Protein AF-A0A3A3GQD1-F1 (afdb_monomer)

Foldseek 3Di:
DDDDPPVVVCVLLVVQVPDFPDPDPVVLVVSVCVVCVPPPQWDWAWAQALLRDIDIDIAGHPVDDPVLCCVFQRVLRNVQRNDDPNDDDDLVNRQVSGPDPDDDDDRGSSVVVCVRVVD

Radius of gyration: 15.9 Å; Cα contacts (8 Å, |Δi|>4): 101; chains: 1; bounding box: 32×26×53 Å

Structure (mmCIF, N/CA/C/O backbone):
data_AF-A0A3A3GQD1-F1
#
_entry.id   AF-A0A3A3GQD1-F1
#
loop_
_atom_site.group_PDB
_atom_site.id
_atom_site.type_symbol
_atom_site.label_atom_id
_atom_site.label_alt_id
_atom_site.label_comp_id
_atom_site.label_asym_id
_atom_site.label_entity_id
_atom_site.label_seq_id
_atom_site.pdbx_PDB_ins_code
_atom_site.Cartn_x
_atom_site.Cartn_y
_atom_site.Cartn_z
_atom_site.occupancy
_atom_site.B_iso_or_equiv
_atom_site.auth_seq_id
_atom_site.auth_comp_id
_atom_site.auth_asym_id
_atom_site.auth_atom_id
_atom_site.pdbx_PDB_model_num
ATOM 1 N N . MET A 1 1 ? -16.736 -1.927 34.633 1.00 40.59 1 MET A N 1
ATOM 2 C CA . MET A 1 1 ? -15.267 -1.800 34.735 1.00 40.59 1 MET A CA 1
ATOM 3 C C . MET A 1 1 ? -14.718 -2.140 33.365 1.00 40.59 1 MET A C 1
ATOM 5 O O . MET A 1 1 ? -14.614 -3.311 33.033 1.00 40.59 1 MET A O 1
ATOM 9 N N . SER A 1 2 ? -14.531 -1.117 32.535 1.00 45.66 2 SER A N 1
ATOM 10 C CA . SER A 1 2 ? -14.142 -1.247 31.130 1.00 45.66 2 SER A CA 1
ATOM 11 C C . SER A 1 2 ? -12.679 -0.841 31.027 1.00 45.66 2 SER A C 1
ATOM 13 O O . SER A 1 2 ? -12.362 0.338 31.116 1.00 45.66 2 SER A O 1
ATOM 15 N N . GLY A 1 3 ? -11.794 -1.825 30.931 1.00 48.12 3 GLY A N 1
ATOM 16 C CA . GLY A 1 3 ? -10.348 -1.634 30.861 1.00 48.12 3 GLY A CA 1
ATOM 17 C C . GLY A 1 3 ? -9.754 -2.848 30.172 1.00 48.12 3 GLY A C 1
ATOM 18 O O . GLY A 1 3 ? -9.400 -3.825 30.820 1.00 48.12 3 GLY A O 1
ATOM 19 N N . THR A 1 4 ? -9.819 -2.875 28.843 1.00 54.41 4 THR A N 1
ATOM 20 C CA . THR A 1 4 ? -9.299 -4.014 28.058 1.00 54.41 4 THR A CA 1
ATOM 21 C C . THR A 1 4 ? -8.763 -3.599 26.683 1.00 54.41 4 THR A C 1
ATOM 23 O O . THR A 1 4 ? -8.168 -4.419 25.992 1.00 54.41 4 THR A O 1
ATOM 26 N N . GLY A 1 5 ? -8.936 -2.331 26.283 1.00 45.25 5 GLY A N 1
ATOM 27 C CA . GLY A 1 5 ? -8.396 -1.795 25.026 1.00 45.25 5 GLY A CA 1
ATOM 28 C C . GLY A 1 5 ? -6.967 -1.253 25.147 1.00 45.25 5 GLY A C 1
ATOM 29 O O . GLY A 1 5 ? -6.135 -1.557 24.298 1.00 45.25 5 GLY A O 1
ATOM 30 N N . GLY A 1 6 ? -6.666 -0.510 26.223 1.00 47.41 6 GLY A N 1
ATOM 31 C CA . GLY A 1 6 ? -5.379 0.183 26.414 1.00 47.41 6 GLY A CA 1
ATOM 32 C C . GLY A 1 6 ? -4.182 -0.757 26.589 1.00 47.41 6 GLY A C 1
ATOM 33 O O . GLY A 1 6 ? -3.237 -0.690 25.810 1.00 47.41 6 GLY A O 1
ATOM 34 N N . ASP A 1 7 ? -4.271 -1.717 27.515 1.00 52.06 7 ASP A N 1
ATOM 35 C CA . ASP A 1 7 ? -3.200 -2.693 27.794 1.00 52.06 7 ASP A CA 1
ATOM 36 C C . ASP A 1 7 ? -2.815 -3.567 26.594 1.00 52.06 7 ASP A C 1
ATOM 38 O O . ASP A 1 7 ? -1.701 -4.092 26.516 1.00 52.06 7 ASP A O 1
ATOM 42 N N . ARG A 1 8 ? -3.751 -3.782 25.664 1.00 52.66 8 ARG A N 1
ATOM 43 C CA . ARG A 1 8 ? -3.506 -4.593 24.472 1.00 52.66 8 ARG A CA 1
ATOM 44 C C . ARG A 1 8 ? -2.817 -3.775 23.391 1.00 52.66 8 ARG A C 1
ATOM 46 O O . ARG A 1 8 ? -1.907 -4.295 22.756 1.00 52.66 8 ARG A O 1
ATOM 53 N N . LEU A 1 9 ? -3.212 -2.514 23.220 1.00 47.50 9 LEU A N 1
ATOM 54 C CA . LEU A 1 9 ? -2.531 -1.604 22.310 1.00 47.50 9 LEU A CA 1
ATOM 55 C C . LEU A 1 9 ? -1.096 -1.348 22.783 1.00 47.50 9 LEU A C 1
ATOM 57 O O . LEU A 1 9 ? -0.195 -1.476 21.972 1.00 47.50 9 LEU A O 1
ATOM 61 N N . GLU A 1 10 ? -0.854 -1.144 24.083 1.00 56.69 10 GLU A N 1
ATOM 62 C CA . GLU A 1 10 ? 0.507 -1.022 24.639 1.00 56.69 10 GLU A CA 1
ATOM 63 C C . GLU A 1 10 ? 1.357 -2.295 24.488 1.00 56.69 10 GLU A C 1
ATOM 65 O O . GLU A 1 10 ? 2.566 -2.222 24.277 1.00 56.69 10 GLU A O 1
ATOM 70 N N . GLN A 1 11 ? 0.751 -3.486 24.542 1.00 56.81 11 GLN A N 1
ATOM 71 C CA . GLN A 1 11 ? 1.467 -4.739 24.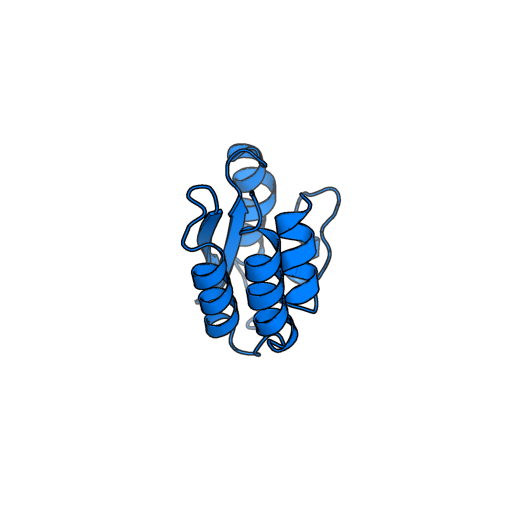266 1.00 56.81 11 GLN A CA 1
ATOM 72 C C . GLN A 1 11 ? 1.776 -4.938 22.777 1.00 56.81 11 GLN A C 1
ATOM 74 O O . GLN A 1 11 ? 2.824 -5.494 22.436 1.00 56.81 11 GLN A O 1
ATOM 79 N N . LEU A 1 12 ? 0.878 -4.503 21.891 1.00 52.19 12 LEU A N 1
ATOM 80 C CA . LEU A 1 12 ? 1.063 -4.574 20.442 1.00 52.19 12 LEU A CA 1
ATOM 81 C C . LEU A 1 12 ? 2.082 -3.526 19.974 1.00 52.19 12 LEU A C 1
ATOM 83 O O . LEU A 1 12 ? 3.007 -3.881 19.248 1.00 52.19 12 LEU A O 1
ATOM 87 N N . THR A 1 13 ? 1.999 -2.288 20.470 1.00 53.31 13 THR A N 1
ATOM 88 C CA . THR A 1 13 ? 2.989 -1.229 20.220 1.00 53.31 13 THR A CA 1
ATOM 89 C C . THR A 1 13 ? 4.317 -1.537 20.900 1.00 53.31 13 THR A C 1
ATOM 91 O O . THR A 1 13 ? 5.362 -1.292 20.318 1.00 53.31 13 THR A O 1
ATOM 94 N N . GLY A 1 14 ? 4.330 -2.179 22.071 1.00 54.75 14 GLY A N 1
ATOM 95 C CA . GLY A 1 14 ? 5.558 -2.652 22.718 1.00 54.75 14 GLY A CA 1
ATOM 96 C C . GLY A 1 14 ? 6.294 -3.735 21.918 1.00 54.75 14 GLY A C 1
ATOM 97 O O . GLY A 1 14 ? 7.525 -3.780 21.925 1.00 54.75 14 GLY A O 1
ATOM 98 N N . ARG A 1 15 ? 5.559 -4.589 21.189 1.00 47.56 15 ARG A N 1
ATOM 99 C CA . ARG A 1 15 ? 6.140 -5.539 20.224 1.00 47.56 15 ARG A CA 1
ATOM 100 C C . ARG A 1 15 ? 6.547 -4.852 18.920 1.00 47.56 15 ARG A C 1
ATOM 102 O O . ARG A 1 15 ? 7.635 -5.135 18.432 1.00 47.56 15 ARG A O 1
ATOM 109 N N . ALA A 1 16 ? 5.736 -3.930 18.405 1.00 48.38 16 ALA A N 1
ATOM 110 C CA . ALA A 1 16 ? 6.022 -3.183 17.181 1.00 48.38 16 ALA A CA 1
ATOM 111 C C . ALA A 1 16 ? 7.198 -2.198 17.321 1.00 48.38 16 ALA A C 1
ATOM 113 O O . ALA A 1 16 ? 8.004 -2.089 16.403 1.00 48.38 16 ALA A O 1
ATOM 114 N N . LYS A 1 17 ? 7.396 -1.588 18.500 1.00 48.16 17 LYS A N 1
ATOM 115 C CA . LYS A 1 17 ? 8.542 -0.717 18.836 1.00 48.16 17 LYS A CA 1
ATOM 116 C C . LYS A 1 17 ? 9.901 -1.398 18.732 1.00 48.16 17 LYS A C 1
ATOM 118 O O . LYS A 1 17 ? 10.928 -0.726 18.755 1.00 48.16 17 LYS A O 1
ATOM 123 N N . LYS A 1 18 ? 9.928 -2.729 18.650 1.00 47.44 18 LYS A N 1
ATOM 124 C CA . LYS A 1 18 ? 11.155 -3.518 18.504 1.00 47.44 18 LYS A CA 1
ATOM 125 C C . LYS A 1 18 ? 11.373 -4.044 17.083 1.00 47.44 18 LYS A C 1
ATOM 127 O O . LYS A 1 18 ? 12.389 -4.686 16.837 1.00 47.44 18 LYS A O 1
ATOM 132 N N . VAL A 1 19 ? 10.437 -3.780 16.174 1.00 51.62 19 VAL A N 1
ATOM 133 C CA . VAL A 1 19 ? 10.493 -4.197 14.774 1.00 51.62 19 VAL A CA 1
ATOM 134 C C . VAL A 1 19 ? 11.072 -3.031 13.983 1.00 51.62 19 VAL A C 1
ATOM 136 O O . VAL A 1 19 ? 10.361 -2.111 13.581 1.00 51.62 19 VAL A O 1
ATOM 139 N N . GLN A 1 20 ? 12.390 -3.044 13.791 1.00 56.16 20 GLN A N 1
ATOM 140 C CA . GLN A 1 20 ? 12.958 -2.320 12.657 1.00 56.16 20 GLN A CA 1
ATOM 141 C C . GLN A 1 20 ? 12.383 -2.950 11.387 1.00 56.16 20 GLN A C 1
ATOM 143 O O . GLN A 1 20 ? 12.201 -4.168 11.357 1.00 56.16 20 GLN A O 1
ATOM 148 N N . TRP A 1 21 ? 12.068 -2.140 10.373 1.00 58.88 21 TRP A N 1
ATOM 149 C CA . TRP A 1 21 ? 11.730 -2.673 9.056 1.00 58.88 21 TRP A CA 1
ATOM 150 C C . TRP A 1 21 ? 12.853 -3.625 8.654 1.00 58.88 21 TRP A C 1
ATOM 152 O O . TRP A 1 21 ? 14.002 -3.214 8.504 1.00 58.88 21 TRP A O 1
ATOM 162 N N . SER A 1 22 ? 12.545 -4.914 8.582 1.00 54.81 22 SER A N 1
ATOM 163 C CA . SER A 1 22 ? 13.483 -5.895 8.071 1.00 54.81 22 SER A CA 1
ATOM 164 C C . SER A 1 22 ? 13.687 -5.610 6.587 1.00 54.81 22 SER A C 1
ATOM 166 O O . SER A 1 22 ? 12.714 -5.346 5.879 1.00 54.81 22 SER A O 1
ATOM 168 N N . ASP A 1 23 ? 14.917 -5.747 6.087 1.00 56.44 23 ASP A N 1
ATOM 169 C CA . ASP A 1 23 ? 15.206 -5.651 4.645 1.00 56.44 23 ASP A CA 1
ATOM 170 C C . ASP A 1 23 ? 14.355 -6.643 3.817 1.00 56.44 23 ASP A C 1
ATOM 172 O O . ASP A 1 23 ? 14.145 -6.468 2.618 1.00 56.44 23 ASP A O 1
ATOM 176 N N . ALA A 1 24 ? 13.817 -7.683 4.466 1.00 56.16 24 ALA A N 1
ATOM 177 C CA . ALA A 1 24 ? 12.817 -8.579 3.909 1.00 56.16 24 ALA A CA 1
ATOM 178 C C . ALA A 1 24 ? 11.391 -8.033 4.121 1.00 56.16 24 ALA A C 1
ATOM 180 O O . ALA A 1 24 ? 10.823 -8.146 5.208 1.00 56.16 24 ALA A O 1
ATOM 181 N N . CYS A 1 25 ? 10.774 -7.529 3.047 1.00 61.59 25 CYS A N 1
ATOM 182 C CA . CYS A 1 25 ? 9.371 -7.083 2.991 1.00 61.59 25 CYS A CA 1
ATOM 183 C C . CYS A 1 25 ? 8.380 -8.100 3.614 1.00 61.59 25 CYS A C 1
ATOM 185 O O . CYS A 1 25 ? 7.396 -7.732 4.256 1.00 61.59 25 CYS A O 1
ATOM 187 N N . THR A 1 26 ? 8.670 -9.400 3.498 1.00 65.38 26 THR A N 1
ATOM 188 C CA . THR A 1 26 ? 7.806 -10.495 3.965 1.00 65.38 26 THR A CA 1
ATOM 189 C C . THR A 1 26 ? 7.582 -10.523 5.482 1.00 65.38 26 THR A C 1
ATOM 191 O O . THR A 1 26 ? 6.481 -10.861 5.922 1.00 65.38 26 THR A O 1
ATOM 194 N N . GLU A 1 27 ? 8.583 -10.174 6.293 1.00 74.19 27 GLU A N 1
ATOM 195 C CA . GLU A 1 27 ? 8.463 -10.218 7.759 1.00 74.19 27 GLU A CA 1
ATOM 196 C C . GLU A 1 27 ? 7.624 -9.040 8.280 1.00 74.19 27 GLU A C 1
ATOM 198 O O . GLU A 1 27 ? 6.689 -9.251 9.057 1.00 74.19 27 GLU A O 1
ATOM 203 N N . SER A 1 28 ? 7.843 -7.832 7.751 1.00 76.50 28 SER A N 1
ATOM 204 C CA . SER A 1 28 ? 7.023 -6.647 8.045 1.00 76.50 28 SER A CA 1
ATOM 205 C C . SER A 1 28 ? 5.539 -6.872 7.731 1.00 76.50 28 SER A C 1
ATOM 207 O O . SER A 1 28 ? 4.674 -6.582 8.560 1.00 76.50 28 SER A O 1
ATOM 209 N N . ILE A 1 29 ? 5.223 -7.463 6.572 1.00 80.56 29 ILE A N 1
ATOM 210 C CA . ILE A 1 29 ? 3.836 -7.782 6.201 1.00 80.56 29 ILE A CA 1
ATOM 211 C C . ILE A 1 29 ? 3.237 -8.856 7.113 1.00 80.56 29 ILE A C 1
ATOM 213 O O . ILE A 1 29 ? 2.058 -8.773 7.459 1.00 80.56 29 ILE A O 1
ATOM 217 N N . HIS A 1 30 ? 4.017 -9.858 7.532 1.00 82.00 30 HIS A N 1
ATOM 218 C CA . HIS A 1 30 ? 3.526 -10.877 8.461 1.00 82.00 30 HIS A CA 1
ATOM 219 C C . HIS A 1 30 ? 3.129 -10.267 9.811 1.00 82.00 30 HIS A C 1
ATOM 221 O O . HIS A 1 30 ? 2.069 -10.592 10.347 1.00 82.00 30 HIS A O 1
ATOM 227 N N . ILE A 1 31 ? 3.943 -9.345 10.327 1.00 80.50 31 ILE A N 1
ATOM 228 C CA . ILE A 1 31 ? 3.671 -8.633 11.578 1.00 80.50 31 ILE A CA 1
ATOM 229 C C . ILE A 1 31 ? 2.401 -7.793 11.444 1.00 80.50 31 ILE A C 1
ATOM 231 O O . ILE A 1 31 ? 1.503 -7.929 12.272 1.00 80.50 31 ILE A O 1
ATOM 235 N N . LEU A 1 32 ? 2.268 -7.003 10.374 1.00 81.31 32 LEU A N 1
ATOM 236 C CA . LEU A 1 32 ? 1.057 -6.214 10.129 1.00 81.31 32 LEU A CA 1
ATOM 237 C C . LEU A 1 32 ? -0.194 -7.101 10.039 1.00 81.31 32 LEU A C 1
ATOM 239 O O . LEU A 1 32 ? -1.199 -6.810 10.685 1.00 81.31 32 LEU A O 1
ATOM 243 N N . LYS A 1 33 ? -0.129 -8.234 9.330 1.00 84.19 33 LYS A N 1
ATOM 244 C CA . LYS A 1 33 ? -1.245 -9.193 9.257 1.00 84.19 33 LYS A CA 1
ATOM 245 C C . LYS A 1 33 ? -1.640 -9.753 10.625 1.00 84.19 33 LYS A C 1
ATOM 247 O O . LYS A 1 33 ? -2.826 -9.942 10.873 1.00 84.19 33 LYS A O 1
ATOM 2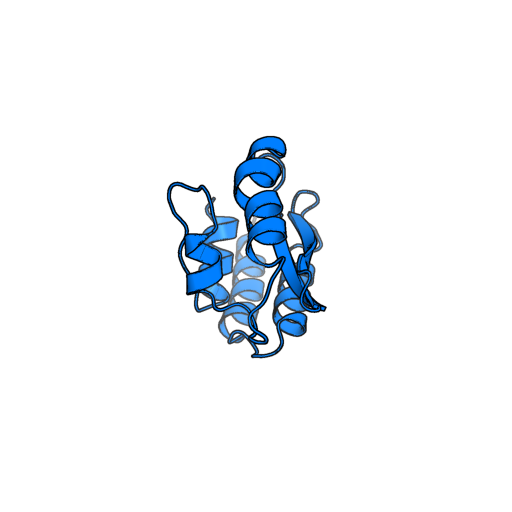52 N N . GLN A 1 34 ? -0.680 -10.007 11.517 1.00 83.88 34 GLN A N 1
ATOM 253 C CA . GLN A 1 34 ? -0.983 -10.437 12.887 1.00 83.88 34 GLN A CA 1
ATOM 254 C C . GLN A 1 34 ? -1.607 -9.317 13.727 1.00 83.88 34 GLN A C 1
ATOM 256 O O . GLN A 1 34 ? -2.517 -9.573 14.513 1.00 83.88 34 GLN A O 1
ATOM 261 N N . LEU A 1 35 ? -1.136 -8.078 13.567 1.00 81.12 35 LEU A N 1
ATOM 262 C CA . LEU A 1 35 ? -1.670 -6.925 14.296 1.00 81.12 35 LEU A CA 1
ATOM 263 C C . LEU A 1 35 ? -3.127 -6.640 13.912 1.00 81.12 35 LEU A C 1
ATOM 265 O O . LEU A 1 35 ? -3.959 -6.411 14.790 1.00 81.12 35 LEU A O 1
ATOM 269 N N . PHE A 1 36 ? -3.442 -6.731 12.621 1.00 83.12 36 PHE A N 1
ATOM 270 C CA . PHE A 1 36 ? -4.774 -6.478 12.075 1.00 83.12 36 PHE A CA 1
ATOM 271 C C . PHE A 1 36 ? -5.631 -7.747 11.922 1.00 83.12 36 PHE A C 1
ATOM 273 O O . PHE A 1 36 ? -6.690 -7.691 11.308 1.00 83.12 36 PHE A O 1
ATOM 280 N N . GLU A 1 37 ? -5.250 -8.883 12.529 1.00 83.19 37 GLU A N 1
ATOM 281 C CA . GLU A 1 37 ? -5.951 -10.177 12.373 1.00 83.19 37 GLU A CA 1
ATOM 282 C C . GLU A 1 37 ? -7.456 -10.117 12.720 1.00 83.19 37 GLU A C 1
ATOM 284 O O . GLU A 1 37 ? -8.243 -10.943 12.263 1.00 83.19 37 GLU A O 1
ATOM 289 N N . ARG A 1 38 ? -7.849 -9.172 13.589 1.00 79.25 38 ARG A N 1
ATOM 290 C CA . ARG A 1 38 ? -9.231 -8.989 14.070 1.00 79.25 38 ARG A CA 1
ATOM 291 C C . ARG A 1 38 ? -9.938 -7.793 13.441 1.00 79.25 38 ARG A C 1
ATOM 293 O O . ARG A 1 38 ? -11.075 -7.518 13.814 1.00 79.25 38 ARG A O 1
ATOM 300 N N . CYS A 1 39 ? -9.270 -7.080 12.543 1.00 79.94 39 CYS A N 1
ATOM 301 C CA . CYS A 1 39 ? -9.831 -5.964 11.802 1.00 79.94 39 CYS A CA 1
ATOM 302 C C . CYS A 1 39 ? -10.352 -6.514 10.474 1.00 79.94 39 CYS A C 1
ATOM 304 O O . CYS A 1 39 ? -9.564 -6.818 9.584 1.00 79.94 39 CYS A O 1
ATOM 306 N N . SER A 1 40 ? -11.674 -6.666 10.349 1.00 80.06 40 SER A N 1
ATOM 307 C CA . SER A 1 40 ? -12.318 -7.093 9.095 1.00 80.06 40 SER A CA 1
ATOM 308 C C . SER A 1 40 ? -12.078 -6.121 7.948 1.00 80.06 40 SER A C 1
ATOM 310 O O . SER A 1 40 ? -12.148 -6.514 6.789 1.00 80.06 40 SER A O 1
ATOM 312 N N . ASP A 1 41 ? -11.778 -4.876 8.301 1.00 82.56 41 ASP A N 1
ATOM 313 C CA . ASP A 1 41 ? -11.724 -3.763 7.370 1.00 82.56 41 ASP A CA 1
ATOM 314 C C . ASP A 1 41 ? -10.279 -3.512 6.910 1.00 82.56 41 ASP A C 1
ATOM 316 O O . ASP A 1 41 ? -10.044 -2.639 6.095 1.00 82.56 41 ASP A O 1
ATOM 320 N N . ALA A 1 42 ? -9.285 -4.263 7.405 1.00 84.94 42 ALA A N 1
ATOM 321 C CA . ALA A 1 42 ? -7.896 -4.137 6.968 1.00 84.94 42 ALA A CA 1
ATOM 322 C C . ALA A 1 42 ? -7.605 -5.063 5.776 1.00 84.94 42 ALA A C 1
ATOM 324 O O . ALA A 1 42 ? -7.605 -6.291 5.903 1.00 84.94 42 ALA A O 1
ATOM 325 N N . PHE A 1 43 ? -7.290 -4.476 4.625 1.00 85.12 43 PHE A N 1
ATOM 326 C CA . PHE A 1 43 ? -7.002 -5.191 3.387 1.00 85.12 43 PHE A CA 1
ATOM 327 C C . PHE A 1 43 ? -5.508 -5.193 3.074 1.00 85.12 43 PHE A C 1
ATOM 329 O O . PHE A 1 43 ? -4.821 -4.180 3.181 1.00 85.12 43 PHE A O 1
ATOM 336 N N . PHE A 1 44 ? -5.013 -6.358 2.651 1.00 87.94 44 PHE A N 1
ATOM 337 C CA . PHE A 1 44 ? -3.631 -6.582 2.232 1.00 87.94 44 PHE A CA 1
ATOM 338 C C . PHE A 1 44 ? -3.638 -7.092 0.794 1.00 87.94 44 PHE A C 1
ATOM 340 O O . PHE A 1 44 ? -3.836 -8.287 0.561 1.00 87.94 44 PHE A O 1
ATOM 347 N N . SER A 1 45 ? -3.431 -6.194 -0.164 1.00 84.94 45 SER A N 1
ATOM 348 C CA . SER A 1 45 ? -3.454 -6.522 -1.587 1.00 84.94 45 SER A CA 1
ATOM 349 C C . SER A 1 45 ? -2.030 -6.619 -2.134 1.00 84.94 45 SER A C 1
ATOM 351 O O . SER A 1 45 ? -1.341 -5.598 -2.194 1.00 84.94 45 SER A O 1
ATOM 353 N N . PRO A 1 46 ? -1.553 -7.809 -2.540 1.00 84.50 46 PRO A N 1
ATOM 354 C CA . PRO A 1 46 ? -0.280 -7.911 -3.238 1.00 84.50 46 PRO A CA 1
ATOM 355 C C . PRO A 1 46 ? -0.374 -7.196 -4.591 1.00 84.50 46 PRO A C 1
ATOM 357 O O . PRO A 1 46 ? -1.382 -7.290 -5.293 1.00 84.50 46 PRO A O 1
ATOM 360 N N . ILE A 1 47 ? 0.687 -6.487 -4.954 1.00 81.94 47 ILE A N 1
ATOM 361 C CA . ILE A 1 47 ? 0.861 -5.829 -6.244 1.00 81.94 47 ILE A CA 1
ATOM 362 C C . ILE A 1 47 ? 2.122 -6.418 -6.859 1.00 81.94 47 ILE A C 1
ATOM 364 O O . ILE A 1 47 ? 3.220 -6.241 -6.334 1.00 81.94 47 ILE A O 1
ATOM 368 N N . ALA A 1 48 ? 1.954 -7.125 -7.970 1.00 78.75 48 ALA A N 1
ATOM 369 C CA . ALA A 1 48 ? 3.074 -7.598 -8.764 1.00 78.75 48 ALA A CA 1
ATOM 370 C C . ALA A 1 48 ? 3.495 -6.497 -9.739 1.00 78.75 48 ALA A C 1
ATOM 372 O O . ALA A 1 48 ? 2.694 -6.038 -10.560 1.00 78.75 48 ALA A O 1
ATOM 373 N N . PHE A 1 49 ? 4.756 -6.090 -9.666 1.00 75.94 49 PHE A N 1
ATOM 374 C CA . PHE A 1 49 ? 5.363 -5.244 -10.681 1.00 75.94 49 PHE A CA 1
ATOM 375 C C . PHE A 1 49 ? 5.815 -6.105 -11.868 1.00 75.94 49 PHE A C 1
ATOM 377 O O . PHE A 1 49 ? 6.109 -7.293 -11.726 1.00 75.94 49 PHE A O 1
ATOM 384 N N . GLN A 1 50 ? 5.884 -5.529 -13.072 1.00 69.62 50 GLN A N 1
ATOM 385 C CA . GLN A 1 50 ? 6.227 -6.318 -14.267 1.00 69.62 50 GLN A CA 1
ATOM 386 C C . GLN A 1 50 ? 7.690 -6.782 -14.297 1.00 69.62 50 GLN A C 1
ATOM 388 O O . GLN A 1 50 ? 8.022 -7.710 -15.031 1.00 69.62 50 GLN A O 1
ATOM 393 N N . ASN A 1 51 ? 8.559 -6.187 -13.477 1.00 70.75 51 ASN A N 1
ATOM 394 C CA . ASN A 1 51 ? 9.947 -6.615 -13.299 1.00 70.75 51 ASN A CA 1
ATOM 395 C C . ASN A 1 51 ? 10.112 -7.824 -12.355 1.00 70.75 51 ASN A C 1
ATOM 397 O O . ASN A 1 51 ? 11.242 -8.239 -12.114 1.00 70.75 51 ASN A O 1
ATOM 401 N N . GLY A 1 52 ? 9.014 -8.388 -11.838 1.00 73.69 52 GLY A N 1
ATOM 402 C CA . GLY A 1 52 ? 9.028 -9.535 -10.929 1.00 73.69 52 GLY A CA 1
ATOM 403 C C . GLY A 1 52 ? 9.191 -9.173 -9.452 1.00 73.69 52 GLY A C 1
ATOM 404 O O . GLY A 1 52 ? 9.156 -10.070 -8.615 1.00 73.69 52 GLY A O 1
ATOM 405 N N . GLU A 1 53 ? 9.338 -7.887 -9.128 1.00 77.00 53 GLU A N 1
ATOM 406 C CA . GLU A 1 53 ? 9.297 -7.406 -7.748 1.00 77.00 53 GLU A CA 1
ATOM 407 C C . GLU A 1 53 ? 7.847 -7.365 -7.241 1.00 77.00 53 GLU A C 1
ATOM 409 O O . GLU A 1 53 ? 6.902 -7.134 -8.002 1.00 77.00 53 GLU A O 1
ATOM 414 N N . GLU A 1 54 ? 7.667 -7.562 -5.937 1.00 77.75 54 GLU A N 1
ATOM 415 C CA . GLU A 1 54 ? 6.354 -7.565 -5.294 1.00 77.75 54 GLU A CA 1
ATOM 416 C C . GLU A 1 54 ? 6.258 -6.452 -4.249 1.00 77.75 54 GLU A C 1
ATOM 418 O O . GLU A 1 54 ? 7.152 -6.254 -3.425 1.00 77.75 54 GLU A O 1
ATOM 423 N N . ALA A 1 55 ? 5.125 -5.758 -4.244 1.00 81.38 55 ALA A N 1
ATOM 424 C CA . ALA A 1 55 ? 4.714 -4.870 -3.168 1.00 81.38 55 ALA A CA 1
ATOM 425 C C . ALA A 1 55 ? 3.419 -5.375 -2.530 1.00 81.38 55 ALA A C 1
ATOM 427 O O . ALA A 1 55 ? 2.718 -6.230 -3.066 1.00 81.38 55 ALA A O 1
ATOM 428 N N . THR A 1 56 ? 3.079 -4.845 -1.360 1.00 85.94 56 THR A N 1
ATOM 429 C CA . THR A 1 56 ? 1.771 -5.070 -0.740 1.00 85.94 56 THR A CA 1
ATOM 430 C C . THR A 1 56 ? 1.166 -3.724 -0.388 1.00 85.94 56 THR A C 1
ATOM 432 O O . THR A 1 56 ? 1.741 -2.973 0.395 1.00 85.94 56 THR A O 1
ATOM 435 N N . LEU A 1 57 ? 0.003 -3.435 -0.962 1.00 85.44 57 LEU A N 1
ATOM 436 C CA . LEU A 1 57 ? -0.823 -2.306 -0.569 1.00 85.44 57 LEU A CA 1
ATOM 437 C C . LEU A 1 57 ? -1.630 -2.698 0.667 1.00 85.44 57 LEU A C 1
ATOM 439 O O . LEU A 1 57 ? -2.334 -3.711 0.659 1.00 85.44 57 LEU A O 1
ATOM 443 N N . VAL A 1 58 ? -1.507 -1.897 1.721 1.00 85.75 58 VAL A N 1
ATOM 444 C CA . VAL A 1 58 ? -2.236 -2.073 2.978 1.00 85.75 58 VAL A CA 1
ATOM 445 C C . VAL A 1 58 ? -3.139 -0.865 3.173 1.00 85.75 58 VAL A C 1
ATOM 447 O O . VAL A 1 58 ? -2.652 0.263 3.146 1.00 85.75 58 VAL A O 1
ATOM 450 N N . TYR A 1 59 ? -4.439 -1.090 3.342 1.00 83.38 59 TYR A N 1
ATOM 451 C CA . TYR A 1 59 ? -5.415 -0.021 3.566 1.00 83.38 59 TYR A CA 1
ATOM 452 C C . TYR A 1 59 ? -6.573 -0.499 4.443 1.00 83.38 59 TYR A C 1
ATOM 454 O O . TYR A 1 59 ? -6.775 -1.701 4.619 1.00 83.38 59 TYR A O 1
ATOM 462 N N . ILE A 1 60 ? -7.320 0.456 4.997 1.00 82.38 60 ILE A N 1
ATOM 463 C CA . ILE A 1 60 ? -8.553 0.201 5.744 1.00 82.38 60 ILE A CA 1
ATOM 464 C C . ILE A 1 60 ? -9.747 0.562 4.847 1.00 82.38 60 ILE A C 1
ATOM 466 O O . ILE A 1 60 ? -9.817 1.680 4.327 1.00 82.38 60 ILE A O 1
ATOM 470 N N . ASP A 1 61 ? -10.649 -0.395 4.644 1.00 76.12 61 ASP A N 1
ATOM 471 C CA . ASP A 1 61 ? -11.908 -0.249 3.915 1.00 76.12 61 ASP A CA 1
ATOM 472 C C . ASP A 1 61 ? -12.841 0.731 4.637 1.00 76.12 61 ASP A C 1
ATOM 474 O O . ASP A 1 61 ? -12.856 0.836 5.864 1.00 76.12 61 ASP A O 1
ATOM 478 N N . GLY A 1 62 ? -13.581 1.515 3.860 1.00 75.25 62 GLY A N 1
ATOM 479 C CA . GLY A 1 62 ? -14.429 2.594 4.363 1.00 75.25 62 GLY A CA 1
ATOM 480 C C . GLY A 1 62 ? -13.700 3.895 4.731 1.00 75.25 62 GLY A C 1
ATOM 481 O O . GLY A 1 62 ? -14.375 4.905 4.928 1.00 75.25 62 GLY A O 1
ATOM 482 N N . LEU A 1 63 ? -12.358 3.918 4.776 1.00 76.38 63 LEU A N 1
ATOM 483 C CA . LEU A 1 63 ? -11.570 5.161 4.897 1.00 76.38 63 LEU A CA 1
ATOM 484 C C . LEU A 1 63 ? -11.119 5.724 3.544 1.00 76.38 63 LEU A C 1
ATOM 486 O O . LEU A 1 63 ? -10.734 6.888 3.457 1.00 76.38 63 LEU A O 1
ATOM 490 N N . ASN A 1 64 ? -11.171 4.911 2.489 1.00 72.62 64 ASN A N 1
ATOM 491 C CA . ASN A 1 64 ? -10.732 5.275 1.148 1.00 72.62 64 ASN A CA 1
ATOM 492 C C . ASN A 1 64 ? -11.817 4.926 0.124 1.00 72.62 64 ASN A C 1
ATOM 494 O O . ASN A 1 64 ? -12.589 3.994 0.320 1.00 72.62 64 ASN A O 1
ATOM 498 N N . ASP A 1 65 ? -11.874 5.682 -0.971 1.00 80.19 65 ASP A N 1
ATOM 499 C CA . ASP A 1 65 ? -12.695 5.331 -2.130 1.00 80.19 65 ASP A CA 1
ATOM 500 C C . ASP A 1 65 ? -11.919 4.331 -3.001 1.00 80.19 65 ASP A C 1
ATOM 502 O O . ASP A 1 65 ? -10.849 4.661 -3.516 1.00 80.19 65 ASP A O 1
ATOM 506 N N . ASP A 1 66 ? -12.442 3.111 -3.157 1.00 79.12 66 ASP A N 1
ATOM 507 C CA . ASP A 1 66 ? -11.771 2.016 -3.880 1.00 79.12 66 ASP A CA 1
ATOM 508 C C . ASP A 1 66 ? -11.375 2.401 -5.308 1.00 79.1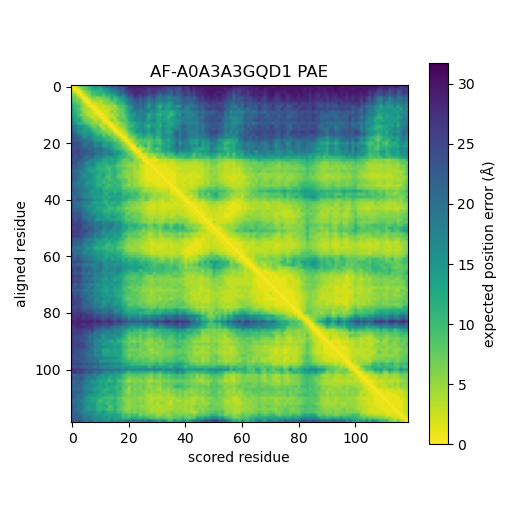2 66 ASP A C 1
ATOM 510 O O . ASP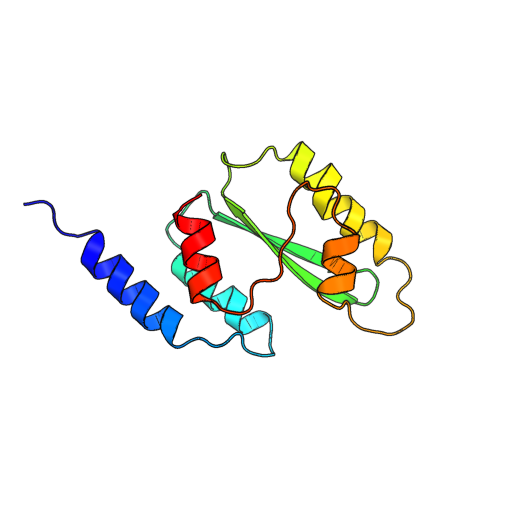 A 1 66 ? -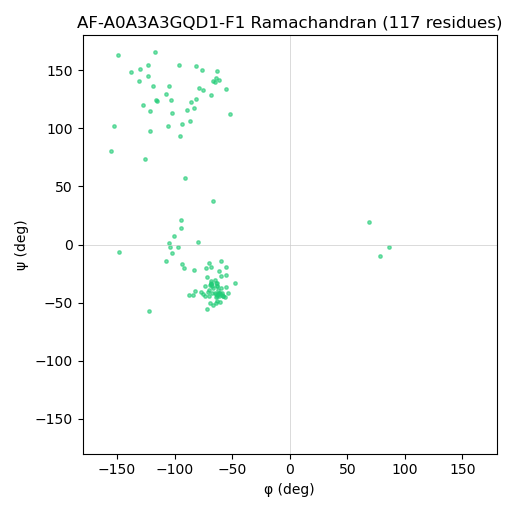10.319 2.007 -5.808 1.00 79.12 66 ASP A O 1
ATOM 514 N N . LYS A 1 67 ? -12.221 3.194 -5.973 1.00 81.75 67 LYS A N 1
ATOM 515 C CA . LYS A 1 67 ? -11.975 3.644 -7.341 1.00 81.75 67 LYS A CA 1
ATOM 516 C C . LYS A 1 67 ? -10.823 4.647 -7.383 1.00 81.75 67 LYS A C 1
ATOM 518 O O . LYS A 1 67 ? -9.943 4.521 -8.228 1.00 81.75 67 LYS A O 1
ATOM 523 N N . SER A 1 68 ? -10.800 5.595 -6.454 1.00 82.75 68 SER A N 1
ATOM 524 C CA . SER A 1 68 ? -9.693 6.531 -6.266 1.00 82.75 68 SER A CA 1
ATOM 525 C C . SER A 1 68 ? -8.380 5.795 -5.974 1.00 82.75 68 SER A C 1
ATOM 527 O O . SER A 1 68 ? -7.345 6.124 -6.551 1.00 82.75 68 SER A O 1
ATOM 529 N N . LEU A 1 69 ? -8.415 4.754 -5.136 1.00 82.75 69 LEU A N 1
ATOM 530 C CA . LEU A 1 69 ? -7.241 3.936 -4.829 1.00 82.75 69 LEU A CA 1
ATOM 531 C C . LEU A 1 69 ? -6.709 3.216 -6.079 1.00 82.75 69 LEU A C 1
ATOM 533 O O . LEU A 1 69 ? -5.502 3.228 -6.334 1.00 82.75 69 LEU A O 1
ATOM 537 N N . ASP A 1 70 ? -7.594 2.632 -6.889 1.00 82.88 70 ASP A N 1
ATOM 538 C CA . ASP A 1 70 ? -7.192 2.000 -8.146 1.00 82.88 70 ASP A CA 1
ATOM 539 C C . ASP A 1 70 ? -6.613 3.026 -9.136 1.00 82.88 70 ASP A C 1
ATOM 541 O O . ASP A 1 70 ? -5.498 2.850 -9.628 1.00 82.88 70 ASP A O 1
ATOM 545 N N . GLU A 1 71 ? -7.313 4.138 -9.371 1.00 86.00 71 GLU A N 1
ATOM 546 C CA . GLU A 1 71 ? -6.951 5.146 -10.378 1.00 86.00 71 GLU A CA 1
ATOM 547 C C . GLU A 1 71 ? -5.685 5.944 -10.019 1.00 86.00 71 GLU A C 1
ATOM 549 O O . GLU A 1 71 ? -4.904 6.295 -10.909 1.00 86.00 71 GLU A O 1
ATOM 554 N N . HIS A 1 72 ? -5.452 6.224 -8.734 1.00 86.38 72 HIS A N 1
ATOM 555 C CA . HIS A 1 72 ? -4.385 7.127 -8.288 1.00 86.38 72 HIS A CA 1
ATOM 556 C C . HIS A 1 72 ? -3.194 6.436 -7.618 1.00 86.38 72 HIS A C 1
ATOM 558 O O . HIS A 1 72 ? -2.139 7.065 -7.484 1.00 86.38 72 HIS A O 1
ATOM 564 N N . VAL A 1 73 ? -3.328 5.164 -7.226 1.00 84.62 73 VAL A N 1
ATOM 565 C CA . VAL A 1 73 ? -2.253 4.394 -6.576 1.00 84.62 73 VAL A CA 1
ATOM 566 C C . VAL A 1 73 ? -1.927 3.124 -7.354 1.00 84.62 73 VAL A C 1
ATOM 568 O O . VAL A 1 73 ? -0.790 2.962 -7.792 1.00 84.62 73 VAL A O 1
ATOM 571 N N . VAL A 1 74 ? -2.896 2.235 -7.587 1.00 83.88 74 VAL A N 1
ATOM 572 C CA . VAL A 1 74 ? -2.613 0.914 -8.183 1.00 83.88 74 VAL A CA 1
ATOM 573 C C . VAL A 1 74 ? -2.244 1.019 -9.666 1.00 83.88 74 VAL A C 1
ATOM 575 O O . VAL A 1 74 ? -1.170 0.560 -10.063 1.00 83.88 74 VAL A O 1
ATOM 578 N N . GLN A 1 75 ? -3.091 1.638 -10.493 1.00 84.94 75 GLN A N 1
ATOM 579 C CA . GLN A 1 75 ? -2.859 1.783 -11.936 1.00 84.94 75 GLN A CA 1
ATOM 580 C C . GLN A 1 75 ? -1.545 2.519 -12.256 1.00 84.94 75 GLN A C 1
ATOM 582 O O . GLN A 1 75 ? -0.801 2.030 -13.117 1.00 84.94 75 GLN A O 1
ATOM 587 N N . PRO A 1 76 ? -1.194 3.635 -11.581 1.00 84.75 76 PRO A N 1
ATOM 588 C CA . PRO A 1 76 ? 0.082 4.311 -11.804 1.00 84.75 76 PRO A CA 1
ATOM 589 C C . PRO A 1 76 ? 1.279 3.421 -11.473 1.00 84.75 76 PRO A C 1
ATOM 591 O O . PRO A 1 76 ? 2.195 3.316 -12.284 1.00 84.75 76 PRO A O 1
ATOM 594 N N . LEU A 1 77 ? 1.250 2.705 -10.343 1.00 81.12 77 LEU A N 1
ATOM 595 C CA . LEU A 1 77 ? 2.335 1.800 -9.958 1.00 81.12 77 LEU A CA 1
ATOM 596 C C . LEU A 1 77 ? 2.497 0.639 -10.947 1.00 81.12 77 LEU A C 1
ATOM 598 O O . LEU A 1 77 ? 3.602 0.347 -11.397 1.00 81.12 77 LEU A O 1
ATOM 602 N N . VAL A 1 78 ? 1.403 0.002 -11.360 1.00 79.56 78 VAL A N 1
ATOM 603 C CA . VAL A 1 78 ? 1.465 -1.090 -12.344 1.00 79.56 78 VAL A CA 1
ATOM 604 C C . VAL A 1 78 ? 1.944 -0.591 -13.713 1.00 79.56 78 VAL A C 1
ATOM 606 O O . VAL A 1 78 ? 2.581 -1.348 -14.443 1.00 79.56 78 VAL A O 1
ATOM 609 N N . THR A 1 79 ? 1.658 0.666 -14.069 1.00 80.50 79 THR A N 1
ATOM 610 C CA . THR A 1 79 ? 2.008 1.252 -15.374 1.00 80.50 79 THR A CA 1
ATOM 611 C C . THR A 1 79 ? 3.440 1.789 -15.427 1.00 80.50 79 THR A C 1
ATOM 613 O O . THR A 1 79 ? 4.133 1.538 -16.411 1.00 80.50 79 THR A O 1
ATOM 616 N N . SER A 1 80 ? 3.911 2.488 -14.393 1.00 75.88 80 SER A N 1
ATOM 617 C CA . SER A 1 80 ? 5.255 3.089 -14.369 1.00 75.88 80 SER A CA 1
ATOM 618 C C . SER A 1 80 ? 6.367 2.054 -14.221 1.00 75.88 80 SER A C 1
ATOM 620 O O . SER A 1 80 ? 7.460 2.247 -14.742 1.00 75.88 80 SER A O 1
ATOM 622 N N . TYR A 1 81 ? 6.084 0.916 -13.583 1.00 71.75 81 TYR A N 1
ATOM 623 C CA . TYR A 1 81 ? 7.040 -0.185 -13.430 1.00 71.75 81 TYR A CA 1
ATOM 624 C C . TYR A 1 81 ? 6.910 -1.266 -14.520 1.00 71.75 81 TYR A C 1
ATOM 626 O O . TYR A 1 81 ? 7.358 -2.399 -14.329 1.00 71.75 81 TYR A O 1
ATOM 634 N N . ARG A 1 82 ? 6.310 -0.927 -15.675 1.00 63.31 82 ARG A N 1
ATOM 635 C CA . ARG A 1 82 ? 6.225 -1.811 -16.856 1.00 63.31 82 ARG A CA 1
ATOM 636 C C . ARG A 1 82 ? 7.575 -2.078 -17.511 1.00 63.31 82 ARG A C 1
ATOM 638 O O . ARG A 1 82 ? 7.816 -3.180 -17.987 1.00 63.31 82 ARG A O 1
ATOM 645 N N . GLU A 1 83 ? 8.456 -1.086 -17.515 1.00 58.66 83 GLU A N 1
ATOM 646 C CA . GLU A 1 83 ? 9.754 -1.148 -18.187 1.00 58.66 83 GLU A CA 1
ATOM 647 C C . GLU A 1 83 ? 10.849 -0.809 -17.172 1.00 58.66 83 GLU A C 1
ATOM 649 O O . GLU A 1 83 ? 11.388 0.292 -17.148 1.00 58.66 83 GLU A O 1
ATOM 654 N N . SER A 1 84 ? 11.145 -1.728 -16.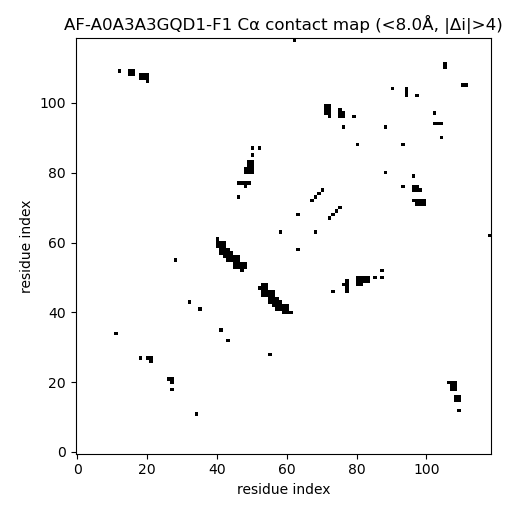249 1.00 56.34 84 SER A N 1
ATOM 655 C CA . SER A 1 84 ? 12.268 -1.505 -15.335 1.00 56.34 84 SER A CA 1
ATOM 656 C C . SER A 1 84 ? 13.581 -1.564 -16.115 1.00 56.34 84 SER A C 1
ATOM 658 O O . SER A 1 84 ? 13.874 -2.560 -16.779 1.00 56.34 84 SER A O 1
ATOM 660 N N . GLU A 1 85 ? 14.415 -0.535 -15.953 1.00 57.38 85 GLU A N 1
ATOM 661 C CA . GLU A 1 85 ? 15.821 -0.484 -16.378 1.00 57.38 85 GLU A CA 1
ATOM 662 C C . GLU A 1 85 ? 16.724 -1.464 -15.589 1.00 57.38 85 GLU A C 1
ATOM 664 O O . GLU A 1 85 ? 17.856 -1.148 -15.223 1.00 57.38 85 GLU A O 1
ATOM 669 N N . GLY A 1 86 ? 16.217 -2.657 -15.261 1.00 63.84 86 GLY A N 1
ATOM 670 C CA . GLY A 1 86 ? 16.947 -3.706 -14.551 1.00 63.84 86 GLY A CA 1
ATOM 671 C C . GLY A 1 86 ? 17.270 -3.387 -13.089 1.00 63.84 86 GLY A C 1
ATOM 672 O O . GLY A 1 86 ? 18.172 -4.011 -12.530 1.00 63.84 86 GLY A O 1
ATOM 673 N N . ARG A 1 87 ? 16.571 -2.428 -12.461 1.00 69.69 87 ARG A N 1
ATOM 674 C CA . ARG A 1 87 ? 16.774 -2.066 -11.049 1.00 69.69 87 ARG A CA 1
ATOM 675 C C . ARG A 1 87 ? 15.482 -2.191 -10.228 1.00 69.69 87 ARG A C 1
ATOM 677 O O . ARG A 1 87 ? 14.407 -1.875 -10.749 1.00 69.69 87 ARG A O 1
ATOM 684 N N . PRO A 1 88 ? 15.573 -2.606 -8.953 1.00 69.56 88 PRO A N 1
ATOM 685 C CA . PRO A 1 88 ? 14.416 -2.644 -8.068 1.00 69.56 88 PRO A CA 1
ATOM 686 C C . PRO A 1 88 ? 13.852 -1.228 -7.829 1.00 69.56 88 PRO A C 1
ATOM 688 O O . PRO A 1 88 ? 14.624 -0.257 -7.842 1.00 69.56 88 PRO A O 1
ATOM 691 N N . PRO A 1 89 ? 12.529 -1.095 -7.611 1.00 73.62 89 PRO A N 1
ATOM 692 C CA . PRO A 1 89 ? 11.884 0.169 -7.264 1.00 73.62 89 PRO A CA 1
ATOM 693 C C . PRO A 1 89 ? 12.519 0.801 -6.023 1.00 73.62 89 PRO A C 1
ATOM 695 O O . PRO A 1 89 ? 12.720 0.126 -5.014 1.00 73.62 89 PRO A O 1
ATOM 698 N N . ARG A 1 90 ? 12.813 2.104 -6.064 1.00 78.56 90 ARG A N 1
ATOM 699 C CA . ARG A 1 90 ? 13.173 2.872 -4.862 1.00 78.56 90 ARG A CA 1
ATOM 700 C C . ARG A 1 90 ? 11.943 3.579 -4.314 1.00 78.56 90 ARG A C 1
ATOM 702 O O . ARG A 1 90 ? 11.052 3.940 -5.072 1.00 78.56 90 ARG A O 1
ATOM 709 N N . VAL A 1 91 ? 11.939 3.868 -3.013 1.00 78.31 91 VAL A N 1
ATOM 710 C CA . VAL A 1 91 ? 10.826 4.583 -2.363 1.00 78.31 91 VAL A CA 1
ATOM 711 C C . VAL A 1 91 ? 10.508 5.909 -3.067 1.00 78.31 91 VAL A C 1
ATOM 713 O O . VAL A 1 91 ? 9.343 6.178 -3.325 1.00 78.31 91 VAL A O 1
ATOM 716 N N . GLY A 1 92 ? 11.528 6.679 -3.468 1.00 78.06 92 GLY A N 1
ATOM 717 C CA . GLY A 1 92 ? 11.337 7.921 -4.231 1.00 78.06 92 GLY A CA 1
ATOM 718 C C . GLY A 1 92 ? 10.667 7.711 -5.597 1.00 78.06 92 GLY A C 1
ATOM 719 O O . GLY A 1 92 ? 9.751 8.443 -5.954 1.00 78.06 92 GLY A O 1
ATOM 720 N N . ASP A 1 93 ? 11.060 6.658 -6.323 1.00 78.50 93 ASP A N 1
ATOM 721 C CA . ASP A 1 93 ? 10.458 6.312 -7.618 1.00 78.50 93 ASP A CA 1
ATOM 722 C C . ASP A 1 93 ? 8.962 5.946 -7.438 1.00 78.50 93 ASP A C 1
ATOM 724 O O . ASP A 1 93 ? 8.113 6.240 -8.283 1.00 78.50 93 ASP A O 1
ATOM 728 N N . VAL A 1 94 ? 8.620 5.290 -6.319 1.00 81.00 94 VAL A N 1
ATOM 729 C CA . VAL A 1 94 ? 7.242 4.924 -5.958 1.00 81.00 94 VAL A CA 1
ATOM 730 C C . VAL A 1 94 ? 6.436 6.173 -5.620 1.00 81.00 94 VAL A C 1
ATOM 732 O O . VAL A 1 94 ? 5.366 6.348 -6.191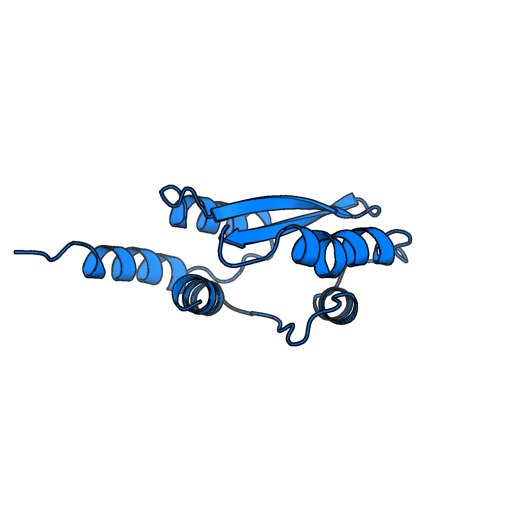 1.00 81.00 94 VAL A O 1
ATOM 735 N N . THR A 1 95 ? 6.938 7.055 -4.749 1.00 82.69 95 THR A N 1
ATOM 736 C CA . THR A 1 95 ? 6.210 8.265 -4.332 1.00 82.69 95 THR A CA 1
ATOM 737 C C . THR A 1 95 ? 5.935 9.212 -5.494 1.00 82.69 95 THR A C 1
ATOM 739 O O . THR A 1 95 ? 4.827 9.734 -5.586 1.00 82.69 95 THR A O 1
ATOM 742 N N . ASP A 1 96 ? 6.887 9.369 -6.417 1.00 82.00 96 ASP A N 1
ATOM 743 C CA . ASP A 1 96 ? 6.743 10.242 -7.592 1.00 82.00 96 ASP A CA 1
ATOM 744 C C . ASP A 1 96 ? 5.708 9.719 -8.604 1.00 82.00 96 ASP A C 1
ATOM 746 O O . ASP A 1 96 ? 5.201 10.469 -9.437 1.00 82.00 96 ASP A O 1
ATOM 750 N N . THR A 1 97 ? 5.382 8.426 -8.534 1.00 82.00 97 THR A N 1
ATOM 751 C CA . THR A 1 97 ? 4.402 7.777 -9.413 1.00 82.00 97 THR A CA 1
ATOM 752 C C . THR A 1 97 ? 2.960 7.978 -8.935 1.00 82.00 97 THR A C 1
ATOM 754 O O . THR A 1 97 ? 2.023 7.840 -9.722 1.00 82.00 97 THR A O 1
ATOM 757 N N . LEU A 1 98 ? 2.751 8.283 -7.653 1.00 83.00 98 LEU A N 1
ATOM 758 C CA . LEU A 1 98 ? 1.413 8.356 -7.073 1.00 83.00 98 LEU A CA 1
ATOM 759 C C . LEU A 1 98 ? 0.726 9.676 -7.428 1.00 83.00 98 LEU A C 1
ATOM 761 O O . LEU A 1 98 ? 1.281 10.757 -7.244 1.00 83.00 98 LEU A O 1
ATOM 765 N N . PHE A 1 99 ? -0.540 9.609 -7.838 1.00 79.19 99 PHE A N 1
ATOM 766 C CA . PHE A 1 99 ? -1.359 10.801 -8.076 1.00 79.19 99 PHE A CA 1
ATOM 767 C C . PHE A 1 99 ? -2.126 11.199 -6.810 1.00 79.19 99 PHE A C 1
ATOM 769 O O . PHE A 1 99 ? -3.351 11.280 -6.810 1.00 79.19 99 PHE A O 1
ATOM 776 N N . THR A 1 100 ? -1.400 11.435 -5.717 1.00 74.00 100 THR A N 1
ATOM 777 C CA . THR A 1 100 ? -1.965 11.809 -4.411 1.00 74.00 100 THR A CA 1
ATOM 778 C C . THR A 1 100 ? -1.395 13.129 -3.900 1.00 74.00 100 THR A C 1
ATOM 780 O O . THR A 1 100 ? -0.294 13.538 -4.255 1.00 74.00 100 THR A O 1
ATOM 783 N N . SER A 1 101 ? -2.159 13.818 -3.051 1.00 64.06 101 SER A N 1
ATOM 784 C CA . SER A 1 101 ? -1.786 15.122 -2.494 1.00 64.06 101 SER A CA 1
ATOM 785 C C . SER A 1 101 ? -0.680 15.043 -1.434 1.00 64.06 101 SER A C 1
ATOM 787 O O . SER A 1 101 ? -0.046 16.059 -1.154 1.00 64.06 101 SER A O 1
ATOM 789 N N . LYS A 1 102 ? -0.464 13.869 -0.821 1.00 73.31 102 LYS A N 1
ATOM 790 C CA . LYS A 1 102 ? 0.554 13.660 0.217 1.00 73.31 102 LYS A CA 1
ATOM 791 C C . LYS A 1 102 ? 1.009 12.197 0.221 1.00 73.31 102 LYS A C 1
ATOM 793 O O . LYS A 1 102 ? 0.296 11.333 0.720 1.00 73.31 102 LYS A O 1
ATOM 798 N N . ALA A 1 103 ? 2.174 11.925 -0.362 1.00 81.19 103 ALA A N 1
ATOM 799 C CA . ALA A 1 103 ? 2.866 10.64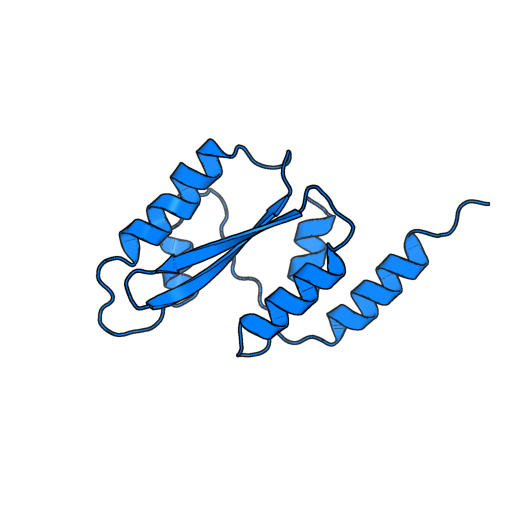4 -0.242 1.00 81.19 103 ALA A CA 1
ATOM 800 C C . ALA A 1 103 ? 4.180 10.878 0.502 1.00 81.19 103 ALA A C 1
ATOM 802 O O . ALA A 1 103 ? 4.984 11.710 0.088 1.00 81.19 103 ALA A O 1
ATOM 803 N N . GLU A 1 104 ? 4.384 10.166 1.605 1.00 81.94 104 GLU A N 1
ATOM 804 C CA . GLU A 1 104 ? 5.574 10.290 2.445 1.00 81.94 104 GLU A CA 1
ATOM 805 C C . GLU A 1 104 ? 6.138 8.895 2.721 1.00 81.94 104 GLU A C 1
ATOM 807 O O . GLU A 1 104 ? 5.396 7.927 2.895 1.00 81.94 104 GLU A O 1
ATOM 812 N N . ALA A 1 105 ? 7.465 8.793 2.717 1.00 81.94 105 ALA A N 1
ATOM 813 C CA . ALA A 1 105 ? 8.159 7.580 3.113 1.00 81.94 105 ALA A CA 1
ATOM 814 C C . ALA A 1 105 ? 8.112 7.446 4.638 1.00 81.94 105 ALA A C 1
ATOM 816 O O . ALA A 1 105 ? 8.418 8.402 5.345 1.00 81.94 105 ALA A O 1
ATOM 817 N N . ILE A 1 106 ? 7.767 6.255 5.122 1.00 82.38 106 ILE A N 1
ATOM 818 C CA . ILE A 1 106 ? 7.768 5.925 6.548 1.00 82.38 106 ILE A CA 1
ATOM 819 C C . ILE A 1 106 ? 8.950 4.995 6.814 1.00 82.38 106 ILE A C 1
ATOM 821 O O . ILE A 1 106 ? 9.118 3.990 6.123 1.00 82.38 106 ILE A O 1
ATOM 825 N N . GLU A 1 107 ? 9.765 5.322 7.817 1.00 78.56 107 GLU A N 1
ATOM 826 C CA . GLU A 1 107 ? 11.015 4.601 8.107 1.00 78.56 107 GLU A CA 1
ATOM 827 C C . GLU A 1 107 ? 10.886 3.629 9.294 1.00 78.56 107 GLU A C 1
ATOM 829 O O . GLU A 1 107 ? 11.801 2.851 9.575 1.00 78.56 107 GLU A O 1
ATOM 834 N N . SER A 1 108 ? 9.754 3.647 10.011 1.00 74.56 108 SER A N 1
ATOM 835 C CA . SER A 1 108 ? 9.552 2.830 11.212 1.00 74.56 108 SER A CA 1
ATOM 836 C C . SER A 1 108 ? 8.164 2.189 11.291 1.00 74.56 108 SER A C 1
ATOM 838 O O . SER A 1 108 ? 7.180 2.712 10.776 1.00 74.56 108 SER A O 1
ATOM 840 N N . MET A 1 109 ? 8.084 1.002 11.899 1.00 76.31 109 MET A N 1
ATOM 841 C CA . MET A 1 109 ? 6.812 0.290 12.083 1.00 76.31 109 MET A CA 1
ATOM 842 C C . MET A 1 109 ? 5.904 1.019 13.085 1.00 76.31 109 MET A C 1
ATOM 844 O O . MET A 1 109 ? 4.688 1.004 12.940 1.00 76.31 109 MET A O 1
ATOM 848 N N . ASP A 1 110 ? 6.497 1.668 14.091 1.00 77.44 110 ASP A N 1
ATOM 849 C CA . ASP A 1 110 ? 5.783 2.462 15.098 1.00 77.44 110 ASP A CA 1
ATOM 850 C C . ASP A 1 110 ? 5.026 3.621 14.435 1.00 77.44 110 ASP A C 1
ATOM 852 O O . ASP A 1 110 ? 3.815 3.732 14.592 1.00 77.44 110 ASP A O 1
ATOM 856 N N . GLU A 1 111 ? 5.710 4.388 13.582 1.00 79.69 111 GLU A N 1
ATOM 857 C CA . GLU A 1 111 ? 5.110 5.480 12.810 1.00 79.69 111 GLU A CA 1
ATOM 858 C C . GLU A 1 111 ? 4.011 4.983 11.860 1.00 79.69 111 GLU A C 1
ATOM 860 O O . GLU A 1 111 ? 2.936 5.577 11.791 1.00 79.69 111 GLU A O 1
ATOM 865 N N . ALA A 1 112 ? 4.231 3.853 11.177 1.00 79.12 112 ALA A N 1
ATOM 866 C CA . ALA A 1 112 ? 3.214 3.256 10.312 1.00 79.12 112 ALA A CA 1
ATOM 867 C C . ALA A 1 112 ? 1.940 2.882 11.090 1.00 79.12 112 ALA A C 1
ATOM 869 O O . ALA A 1 112 ? 0.830 3.114 10.614 1.00 79.12 112 ALA A O 1
ATOM 870 N N . LEU A 1 113 ? 2.085 2.324 12.295 1.00 78.25 113 LEU A N 1
ATOM 871 C CA . LEU A 1 113 ? 0.948 1.969 13.143 1.00 78.25 113 LEU A CA 1
ATOM 872 C C . LEU A 1 113 ? 0.250 3.193 13.724 1.00 78.25 113 LEU A C 1
ATOM 874 O O . LEU A 1 113 ? -0.977 3.215 13.754 1.00 78.25 113 LEU A O 1
ATOM 878 N N . GLU A 1 114 ? 0.997 4.204 14.167 1.00 80.25 114 GLU A N 1
ATOM 879 C CA . GLU A 1 114 ? 0.406 5.457 14.635 1.00 80.25 114 GLU A CA 1
ATOM 880 C C . GLU A 1 114 ? -0.430 6.112 13.533 1.00 80.25 114 GLU A C 1
ATOM 882 O O . GLU A 1 114 ? -1.553 6.536 13.797 1.00 80.25 114 GLU A O 1
ATOM 887 N N . LEU A 1 115 ? 0.063 6.144 12.293 1.00 79.94 115 LEU A N 1
ATOM 888 C CA . LEU A 1 115 ? -0.678 6.710 11.166 1.00 79.94 115 LEU A CA 1
ATOM 889 C C . LEU A 1 115 ? -1.910 5.878 10.797 1.00 79.94 115 LEU A C 1
ATOM 891 O O . LEU A 1 115 ? -2.970 6.449 10.568 1.00 79.94 115 LEU A O 1
ATOM 895 N N . LEU A 1 116 ? -1.805 4.546 10.783 1.00 76.00 116 LEU A N 1
ATOM 896 C CA . LEU A 1 116 ? -2.937 3.668 10.459 1.00 76.00 116 LEU A CA 1
ATOM 897 C C . LEU A 1 116 ? -4.040 3.682 11.526 1.00 76.00 116 LEU A C 1
ATOM 899 O O . LEU A 1 116 ? -5.204 3.479 11.196 1.00 76.00 116 LEU A O 1
ATOM 903 N N . LEU A 1 117 ? -3.688 3.880 12.799 1.00 71.50 117 LEU A N 1
ATOM 904 C CA . LEU A 1 117 ? -4.640 3.851 13.914 1.00 71.50 117 LEU A CA 1
ATOM 905 C C . LEU A 1 117 ? -5.230 5.222 14.259 1.00 71.50 117 LEU A C 1
ATOM 907 O O . LEU A 1 117 ? -6.269 5.275 14.914 1.00 71.50 117 LEU A O 1
ATOM 911 N N . ASN A 1 118 ? -4.574 6.310 13.849 1.00 69.19 118 ASN A N 1
ATOM 912 C CA . ASN A 1 118 ? -5.045 7.680 14.065 1.00 69.19 118 ASN A CA 1
ATOM 913 C C . ASN A 1 118 ? -5.717 8.296 12.820 1.00 69.19 118 ASN A C 1
ATOM 915 O O . ASN A 1 118 ? -5.986 9.501 12.831 1.00 69.19 118 ASN A O 1
ATOM 919 N N . ALA A 1 119 ? -5.938 7.502 11.766 1.00 58.22 119 ALA A N 1
ATOM 920 C CA . ALA A 1 119 ? -6.594 7.911 10.521 1.00 58.22 119 ALA A CA 1
ATOM 921 C C . ALA A 1 119 ? -8.114 8.091 10.670 1.00 58.22 119 ALA A C 1
ATOM 923 O O . ALA A 1 119 ? -8.746 7.309 11.418 1.00 58.22 119 ALA A O 1
#

Sequence (119 aa):
MSGTGGDRLEQLTGRAKKVQWSDACTESIHILKQLFERCSDAFFSPIAFQNGEEATLVYIDGLNDDKSLDEHVVQPLVTSYRESEGRPPRVGDVTDTLFTSKAEAIESMDEALELLLNA

Mean predicted aligned error: 10.38 Å

Nearest PDB structures (foldseek):
  8v22-assembly1_L  TM=4.443E-01  e=7.370E-01  Escherichia coli
  8v1y-assembly1_B  TM=4.347E-01  e=1.019E+00  Escherichia coli
  4gs5-assembly1_A  TM=3.719E-01  e=4.236E+00  Dyadobacter fermentans DSM 18053

Solvent-accessible surface area (backbone atoms only — not comparable to full-atom values): 7412 Å² total; per-residue (Å²): 139,91,83,71,62,65,73,50,51,54,52,52,48,60,55,35,70,69,42,67,71,50,95,52,66,66,59,53,51,50,52,52,51,62,74,42,67,84,42,90,45,58,45,80,45,78,42,72,35,69,73,74,52,77,49,70,52,72,50,52,64,87,77,58,58,70,66,57,46,40,68,28,45,49,52,33,50,51,58,70,35,58,73,53,89,85,60,82,89,46,71,68,63,53,50,74,48,42,69,63,98,79,74,79,90,77,86,43,48,50,60,52,48,52,54,69,72,72,106

Organism: Paenibacillus thiaminolyticus (NCBI:txid49283)

pLDDT: mean 72.54, std 12.49, range [40.59, 87.94]

Secondary structure (DSSP, 8-state):
---SSHHHHH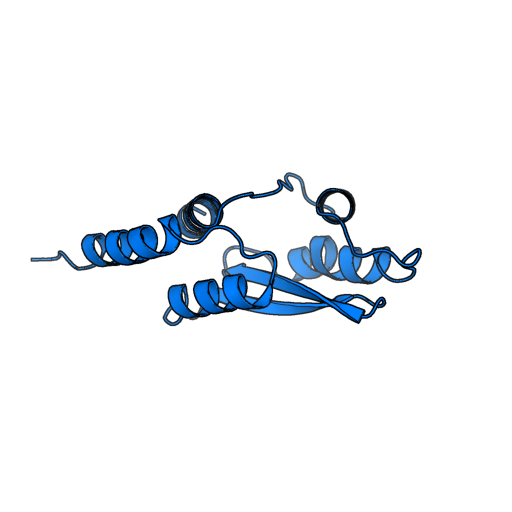HHHHHHTT----SSHHHHHHHHHHHTTT-TTEEEEEEE-TTS-EEEEEEETTSS-HHHHIIIIIHHHHHHTTS--SSPPPHHHHHHH--SS-------HHHHHHHHH--

InterPro domains:
  IPR004995 Bacillus/Clostridium Ger spore germination protein [PF03323] (31-118)